Protein AF-A0A7S2QGT3-F1 (afdb_monomer)

Solvent-accessible surface area (backbone atoms only — not comparable to full-atom values): 8567 Å² total; per-residue (Å²): 137,88,83,88,85,83,89,81,87,81,85,87,83,81,92,79,80,86,83,87,83,88,82,79,86,79,81,76,80,82,73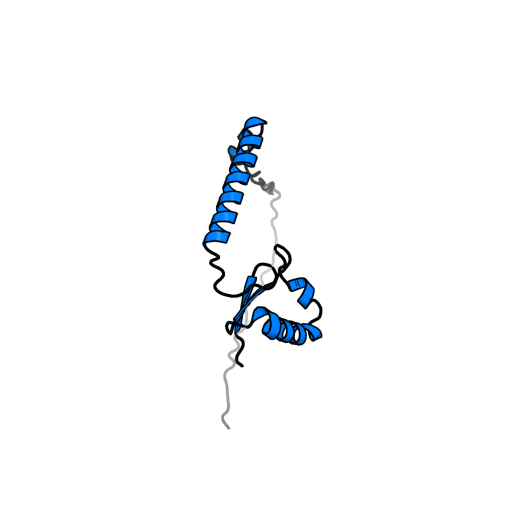,77,69,71,73,72,74,68,73,72,72,59,75,69,64,65,54,53,75,39,73,66,43,46,50,49,50,52,52,52,48,50,52,50,50,51,47,52,51,50,49,50,52,66,73,51,68,74,86,42,49,66,58,90,52,48,87,67,36,20,44,42,76,72,47,71,48,70,87,48,39,63,61,51,50,56,49,44,45,70,74,41,16,84,81,40,26,25,30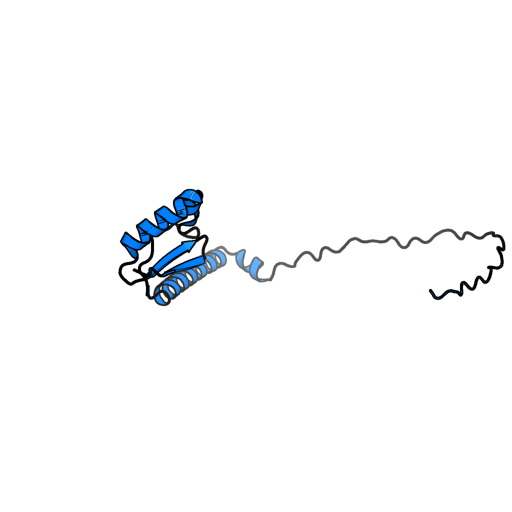,41,35,45,64,70,40,82,44,76,49,76,52,88,131

Nearest PDB structures (foldseek):
  5esm-assembly1_A  TM=5.149E-01  e=1.318E-03  Saccharomyces cerevisiae YJM789
  7rya-assembly1_A  TM=5.347E-01  e=2.077E-03  Saccharomyces cerevisiae YJM789
  5eac-assembly1_A  TM=5.155E-01  e=1.824E-03  Saccharomyces cerevisiae YJM789
  5ese-assembly1_A  TM=5.166E-01  e=3.494E-03  Saccharomyces cerevisiae YJM789
  5esi-assembly1_A  TM=5.151E-01  e=3.728E-03  Saccharomyces cerevisiae YJM789

Mean predicted aligned error: 19.35 Å

Radius of gyration: 35.83 Å; Cα contacts (8 Å, |Δi|>4): 86; chains: 1; bounding box: 53×84×62 Å

Organism: NCBI:txid1333877

Foldseek 3Di:
DDDDDDDDDDDDDDDDDDDDDDDDDDDPPPPPPPPPVVPPPPPVVVVVVDPVVVCVCVVVVVVVVVVVVVVVVVVPPVPFAEDQADPQAKCQVVCPPVVCPVVVVVVCCVVGCPVQWYWIDHNNDIDIDGHDD

pLDDT: mean 71.71, std 16.73, range [42.12, 92.38]

Structure (mmCIF, N/CA/C/O backbone):
data_AF-A0A7S2QGT3-F1
#
_entry.id   AF-A0A7S2QGT3-F1
#
loop_
_atom_site.group_PDB
_atom_site.id
_atom_site.type_symbol
_atom_site.label_atom_id
_atom_site.label_alt_id
_atom_site.label_comp_id
_atom_site.label_asym_id
_atom_site.label_entity_id
_atom_site.label_seq_id
_atom_site.pdbx_PDB_ins_code
_atom_site.Cartn_x
_atom_site.Cartn_y
_atom_site.Cartn_z
_atom_site.occupancy
_atom_site.B_iso_or_equiv
_atom_site.auth_seq_id
_atom_site.auth_comp_id
_atom_site.auth_asym_id
_atom_site.auth_atom_id
_atom_site.pdbx_PDB_model_num
ATOM 1 N N . LYS A 1 1 ? -32.150 -61.982 7.279 1.00 48.06 1 LYS A N 1
ATOM 2 C CA . LYS A 1 1 ? -32.802 -63.201 6.728 1.00 48.06 1 LYS A CA 1
ATOM 3 C C . LYS A 1 1 ? -33.161 -62.874 5.276 1.00 48.06 1 LYS A C 1
ATOM 5 O O . LYS A 1 1 ? -33.700 -61.793 5.100 1.00 48.06 1 LYS A O 1
ATOM 10 N N . ALA A 1 2 ? -32.848 -63.765 4.322 1.00 46.00 2 ALA A N 1
ATOM 11 C CA . ALA A 1 2 ? -32.786 -63.613 2.846 1.00 46.00 2 ALA A CA 1
ATOM 12 C C . ALA A 1 2 ? -31.340 -63.336 2.356 1.00 46.00 2 ALA A C 1
ATOM 14 O O . ALA A 1 2 ? -30.853 -62.236 2.568 1.00 46.00 2 ALA A O 1
ATOM 15 N N . VAL A 1 3 ? -30.487 -64.300 1.964 1.00 46.28 3 VAL A N 1
ATOM 16 C CA . VAL A 1 3 ? -30.561 -65.499 1.079 1.00 46.28 3 VAL A CA 1
ATOM 17 C C . VAL A 1 3 ? -30.417 -65.153 -0.409 1.00 46.28 3 VAL A C 1
ATOM 19 O O . VAL A 1 3 ? -31.400 -64.739 -1.008 1.00 46.28 3 VAL A O 1
ATOM 22 N N . ARG A 1 4 ? -29.216 -65.486 -0.936 1.00 47.41 4 ARG A N 1
ATOM 23 C CA . ARG A 1 4 ? -28.883 -66.005 -2.289 1.00 47.41 4 ARG A CA 1
ATOM 24 C C . ARG A 1 4 ? -29.165 -65.090 -3.481 1.00 47.41 4 ARG A C 1
ATOM 26 O O . ARG A 1 4 ? -30.034 -64.243 -3.434 1.00 47.41 4 ARG A O 1
ATOM 33 N N . ASP A 1 5 ? -28.548 -65.218 -4.642 1.00 45.41 5 ASP A N 1
ATOM 34 C CA . ASP A 1 5 ? -27.420 -65.959 -5.223 1.00 45.41 5 ASP A CA 1
ATOM 35 C C . ASP A 1 5 ? -27.349 -65.379 -6.646 1.00 45.41 5 ASP A C 1
ATOM 37 O O . ASP A 1 5 ? -28.393 -65.041 -7.207 1.00 45.41 5 ASP A O 1
ATOM 41 N N . SER A 1 6 ? -26.168 -65.317 -7.258 1.00 54.41 6 SER A N 1
ATOM 42 C CA . SER A 1 6 ? -25.947 -65.781 -8.644 1.00 54.41 6 SER A CA 1
ATOM 43 C C . SER A 1 6 ? -24.590 -65.301 -9.137 1.00 54.41 6 SER A C 1
ATOM 45 O O . SER A 1 6 ? -24.457 -64.301 -9.839 1.00 54.41 6 SER A O 1
ATOM 47 N N . ALA A 1 7 ? -23.566 -66.074 -8.786 1.00 49.66 7 ALA A N 1
ATOM 48 C CA . ALA A 1 7 ? -22.391 -66.202 -9.625 1.00 49.66 7 ALA A CA 1
ATOM 49 C C . ALA A 1 7 ? -22.786 -66.984 -10.888 1.00 49.66 7 ALA A C 1
ATOM 51 O O . ALA A 1 7 ? -23.375 -68.061 -10.788 1.00 49.66 7 ALA A O 1
ATOM 52 N N . ARG A 1 8 ? -22.433 -66.478 -12.073 1.00 55.34 8 ARG A N 1
ATOM 53 C CA . ARG A 1 8 ? -22.407 -67.287 -13.294 1.00 55.34 8 ARG A CA 1
ATOM 54 C C . ARG A 1 8 ? -21.014 -67.224 -13.901 1.00 55.34 8 ARG A C 1
ATOM 56 O O . ARG A 1 8 ? -20.628 -66.253 -14.539 1.00 55.34 8 ARG A O 1
ATOM 63 N N . VAL A 1 9 ? -20.275 -68.290 -13.628 1.00 54.75 9 VAL A N 1
ATOM 64 C CA . VAL A 1 9 ? -19.030 -68.687 -14.278 1.00 54.75 9 VAL A CA 1
ATOM 65 C C . VAL A 1 9 ? -19.363 -69.152 -15.694 1.00 54.75 9 VAL A C 1
ATOM 67 O O . VAL A 1 9 ? -20.286 -69.944 -15.888 1.00 54.75 9 VAL A O 1
ATOM 70 N N . THR A 1 10 ? -18.607 -68.708 -16.694 1.00 60.78 10 THR A N 1
ATOM 71 C CA . THR A 1 10 ? -18.483 -69.427 -17.968 1.00 60.78 10 THR A CA 1
ATOM 72 C C . THR A 1 10 ? -17.042 -69.294 -18.457 1.00 60.78 10 THR A C 1
ATOM 74 O O . THR A 1 10 ? -16.461 -68.213 -18.426 1.00 60.78 10 THR A O 1
ATOM 77 N N . ALA A 1 11 ? -16.465 -70.450 -18.772 1.00 60.78 11 ALA A N 1
ATOM 78 C CA . ALA A 1 11 ? -15.047 -70.741 -18.933 1.00 60.78 11 ALA A CA 1
ATOM 79 C C . ALA A 1 11 ? -14.425 -70.208 -20.248 1.00 60.78 11 ALA A C 1
ATOM 81 O O . ALA A 1 11 ? -15.160 -69.909 -21.190 1.00 60.78 11 ALA A O 1
ATOM 82 N N . PRO A 1 12 ? -13.080 -70.134 -20.332 1.00 65.44 12 PRO A N 1
ATOM 83 C CA . PRO A 1 12 ? -12.342 -69.723 -21.528 1.00 65.44 12 PRO A CA 1
ATOM 84 C C . PRO A 1 12 ? -12.007 -70.912 -22.451 1.00 65.44 12 PRO A C 1
ATOM 86 O O . PRO A 1 12 ? -11.867 -72.038 -21.969 1.00 65.44 12 PRO A O 1
ATOM 89 N N . PRO A 1 13 ? -11.791 -70.674 -23.756 1.00 68.12 13 PRO A N 1
ATOM 90 C CA . PRO A 1 13 ? -11.051 -71.619 -24.597 1.00 68.12 13 PRO A CA 1
ATOM 91 C C . PRO A 1 13 ? -9.908 -70.902 -25.379 1.00 68.12 13 PRO A C 1
ATOM 93 O O . PRO A 1 13 ? -9.706 -69.702 -25.198 1.00 68.12 13 PRO A O 1
ATOM 96 N N . PRO A 1 14 ? -9.071 -71.607 -26.164 1.00 55.25 14 PRO A N 1
ATOM 97 C CA . PRO A 1 14 ? -7.730 -72.006 -25.747 1.00 55.25 14 PRO A CA 1
ATOM 98 C C . PRO A 1 14 ? -6.613 -71.343 -26.573 1.00 55.25 14 PRO A C 1
ATOM 100 O O . PRO A 1 14 ? -6.833 -70.772 -27.638 1.00 55.25 14 PRO A O 1
ATOM 103 N N . HIS A 1 15 ? -5.389 -71.487 -26.062 1.00 51.16 15 HIS A N 1
ATOM 104 C CA . HIS A 1 15 ? -4.127 -71.186 -26.735 1.00 51.16 15 HIS A CA 1
ATOM 105 C C . HIS A 1 15 ? -4.006 -71.844 -28.119 1.00 51.16 15 HIS A C 1
ATOM 107 O O . HIS A 1 15 ? -4.370 -73.003 -28.314 1.00 51.16 15 HIS A O 1
ATOM 113 N N . SER A 1 16 ? -3.394 -71.124 -29.057 1.00 56.88 16 SER A N 1
ATOM 114 C CA . SER A 1 16 ? -2.695 -71.708 -30.202 1.00 56.88 16 SER A CA 1
ATOM 115 C C . SER A 1 16 ? -1.393 -70.946 -30.420 1.00 56.88 16 SER A C 1
ATOM 117 O O . SER A 1 16 ? -1.341 -69.719 -30.313 1.00 56.88 16 SER A O 1
ATOM 119 N N . ASP A 1 17 ? -0.349 -71.731 -30.630 1.00 46.62 17 ASP A N 1
ATOM 120 C CA . ASP A 1 17 ? 1.058 -71.377 -30.599 1.00 46.62 17 ASP A CA 1
ATOM 121 C C . ASP A 1 17 ? 1.542 -70.549 -31.807 1.00 46.62 17 ASP A C 1
ATOM 123 O O . ASP A 1 17 ? 1.024 -70.632 -32.918 1.00 46.62 17 ASP A O 1
ATOM 127 N N . HIS A 1 18 ? 2.590 -69.764 -31.536 1.00 44.78 18 HIS A N 1
ATOM 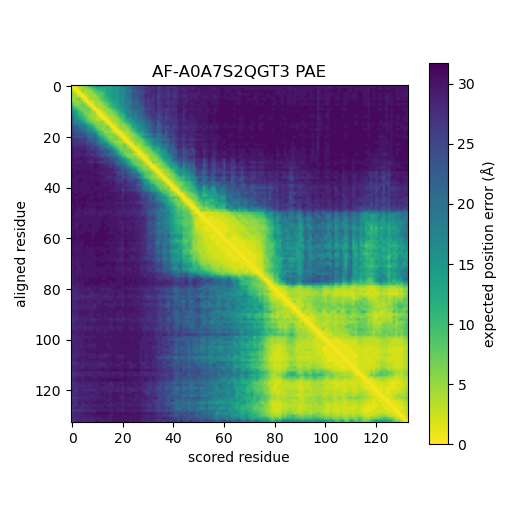128 C CA . HIS A 1 18 ? 3.571 -69.142 -32.447 1.00 44.78 18 HIS A CA 1
ATOM 129 C C . HIS A 1 18 ? 4.126 -70.115 -33.528 1.00 44.78 18 HIS A C 1
ATOM 131 O O . HIS A 1 18 ? 3.995 -71.318 -33.309 1.00 44.78 18 HIS A O 1
ATOM 137 N N . PRO A 1 19 ? 4.846 -69.691 -34.615 1.00 51.34 19 PRO A N 1
ATOM 138 C CA . PRO A 1 19 ? 5.834 -68.586 -34.667 1.00 51.34 19 PRO A CA 1
ATOM 139 C C . PRO A 1 19 ? 6.021 -67.843 -36.027 1.00 51.34 19 PRO A C 1
ATOM 141 O O . PRO A 1 19 ? 5.413 -68.185 -37.029 1.00 51.34 19 PRO A O 1
ATOM 144 N N . ALA A 1 20 ? 6.973 -66.888 -36.023 1.00 46.78 20 ALA A N 1
ATOM 145 C CA . ALA A 1 20 ? 7.707 -66.285 -37.159 1.00 46.78 20 ALA A CA 1
ATOM 146 C C . ALA A 1 20 ? 6.863 -65.455 -38.157 1.00 46.78 20 ALA A C 1
ATOM 148 O O . ALA A 1 20 ? 5.845 -65.892 -38.653 1.00 46.78 20 ALA A O 1
ATOM 149 N N . GLU A 1 21 ? 7.188 -64.201 -38.469 1.00 44.78 21 GLU A N 1
ATOM 150 C CA . GLU A 1 21 ? 8.426 -63.785 -39.125 1.00 44.78 21 GLU A CA 1
ATOM 151 C C . GLU A 1 21 ? 8.842 -62.352 -38.742 1.00 44.78 21 GLU A C 1
ATOM 153 O O . GLU A 1 21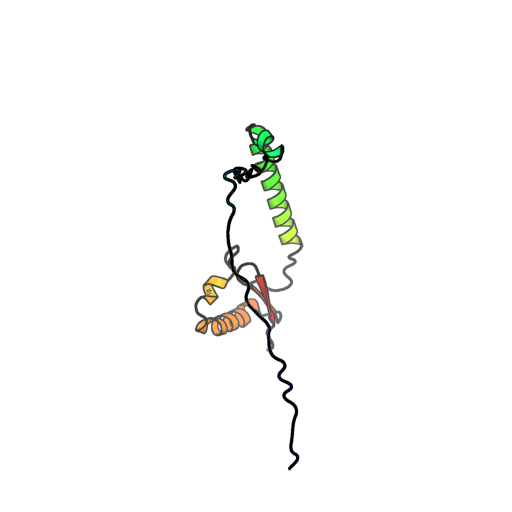 ? 8.022 -61.453 -38.556 1.00 44.78 21 GLU A O 1
ATOM 158 N N . ARG A 1 22 ? 10.159 -62.129 -38.669 1.00 47.91 22 ARG A N 1
ATOM 159 C CA . ARG A 1 22 ? 10.775 -60.798 -38.719 1.00 47.91 22 ARG A CA 1
ATOM 160 C C . ARG A 1 22 ? 10.901 -60.372 -40.184 1.00 47.91 22 ARG A C 1
ATOM 162 O O . ARG A 1 22 ? 11.569 -61.077 -40.936 1.00 47.91 22 ARG A O 1
ATOM 169 N N . PRO A 1 23 ? 10.464 -59.153 -40.526 1.00 49.25 23 PRO A N 1
ATOM 170 C CA . PRO A 1 23 ? 11.214 -58.332 -41.466 1.00 49.25 23 PRO A CA 1
ATOM 171 C C . PRO A 1 23 ? 11.788 -57.110 -40.754 1.00 49.25 23 PRO A C 1
ATOM 173 O O . PRO A 1 23 ? 11.111 -56.197 -40.287 1.00 49.25 23 PRO A O 1
ATOM 176 N N . THR A 1 24 ? 13.104 -57.162 -40.673 1.00 54.28 24 THR A N 1
ATOM 177 C CA . THR A 1 24 ? 14.076 -56.089 -40.561 1.00 54.28 24 THR A CA 1
ATOM 178 C C . THR A 1 24 ? 13.604 -54.737 -41.117 1.00 54.28 24 THR A C 1
ATOM 180 O O . THR A 1 24 ? 13.147 -54.632 -42.248 1.00 54.28 24 THR A O 1
ATOM 183 N N . ALA A 1 25 ? 13.888 -53.694 -40.334 1.00 50.56 25 ALA A N 1
ATOM 184 C CA . ALA A 1 25 ? 14.156 -52.325 -40.771 1.00 50.56 25 ALA A CA 1
ATOM 185 C C . ALA A 1 25 ? 13.033 -51.541 -41.473 1.00 50.56 25 ALA A C 1
ATOM 187 O O . ALA A 1 25 ? 12.875 -51.564 -42.687 1.00 50.56 25 ALA A O 1
ATOM 188 N N . ARG A 1 26 ? 12.453 -50.608 -40.713 1.00 44.78 26 ARG A N 1
ATOM 189 C CA . ARG A 1 26 ? 12.608 -49.166 -40.975 1.00 44.78 26 ARG A CA 1
ATOM 190 C C . ARG A 1 26 ? 12.109 -48.405 -39.753 1.00 44.78 26 ARG A C 1
ATOM 192 O O . ARG A 1 26 ? 10.920 -48.174 -39.591 1.00 44.78 26 ARG A O 1
ATOM 199 N N . ARG A 1 27 ? 13.036 -48.016 -38.874 1.00 42.12 27 ARG A N 1
ATOM 200 C CA . ARG A 1 27 ? 12.801 -46.890 -37.966 1.00 42.12 27 ARG A CA 1
ATOM 201 C C . ARG A 1 27 ? 12.718 -45.641 -38.852 1.00 42.12 27 ARG A C 1
ATOM 203 O O . ARG A 1 27 ? 13.753 -45.286 -39.418 1.00 42.12 27 ARG A O 1
ATOM 210 N N . PRO A 1 28 ? 11.573 -44.952 -39.002 1.00 50.41 28 PRO A N 1
ATOM 211 C CA . PRO A 1 28 ? 11.654 -43.539 -39.318 1.00 50.41 28 PRO A CA 1
ATOM 212 C C . PRO A 1 28 ? 12.367 -42.907 -38.125 1.00 50.41 28 PRO A C 1
ATOM 214 O O . PRO A 1 28 ? 11.948 -43.066 -36.978 1.00 50.41 28 PRO A O 1
ATOM 217 N N . ALA A 1 29 ? 13.512 -42.281 -38.379 1.00 47.38 29 ALA A N 1
ATOM 218 C CA . ALA A 1 29 ? 14.168 -41.461 -37.384 1.00 47.38 29 ALA A CA 1
ATOM 219 C C . ALA A 1 29 ? 13.125 -40.464 -36.861 1.00 47.38 29 ALA A C 1
ATOM 221 O O . ALA A 1 29 ? 12.697 -39.572 -37.594 1.00 47.38 29 ALA A O 1
ATOM 222 N N . MET A 1 30 ? 12.689 -40.635 -35.608 1.00 44.38 30 MET A N 1
ATOM 223 C CA . MET A 1 30 ? 12.049 -39.571 -34.849 1.00 44.38 30 MET A CA 1
ATOM 224 C C . MET A 1 30 ? 13.103 -38.480 -34.692 1.00 44.38 30 MET A C 1
ATOM 226 O O . MET A 1 30 ? 13.824 -38.405 -33.704 1.00 44.38 30 MET A O 1
ATOM 230 N N . SER A 1 31 ? 13.206 -37.635 -35.714 1.00 51.28 31 SER A N 1
ATOM 231 C CA . SER A 1 31 ? 13.755 -36.298 -35.600 1.00 51.28 31 SER A CA 1
ATOM 232 C C . SER A 1 31 ? 12.729 -35.473 -34.831 1.00 51.28 31 SER A C 1
ATOM 234 O O . SER A 1 31 ? 12.072 -34.584 -35.361 1.00 51.28 31 SER A O 1
ATOM 236 N N . SER A 1 32 ? 12.585 -35.777 -33.542 1.00 52.56 32 SER A N 1
ATOM 237 C CA . SER A 1 32 ? 12.044 -34.858 -32.551 1.00 52.56 32 SER A CA 1
ATOM 238 C C . SER A 1 32 ? 13.126 -33.835 -32.206 1.00 52.56 32 SER A C 1
ATOM 24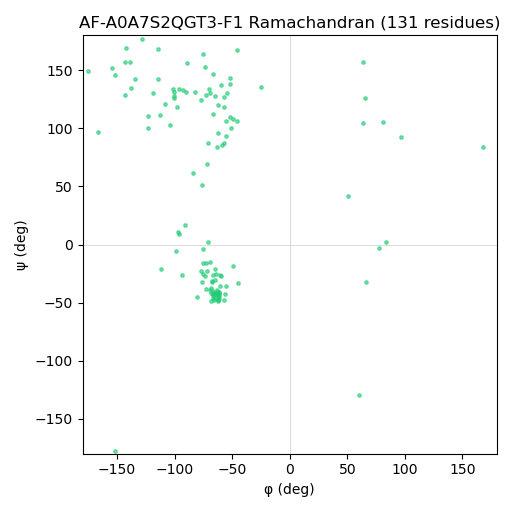0 O O . SER A 1 32 ? 13.436 -33.592 -31.042 1.00 52.56 32 SER A O 1
ATOM 242 N N . ARG A 1 33 ? 13.714 -33.200 -33.228 1.00 49.69 33 ARG A N 1
ATOM 243 C CA . ARG A 1 33 ? 14.137 -31.817 -33.066 1.00 49.69 33 ARG A CA 1
ATOM 244 C C . ARG A 1 33 ? 12.840 -31.044 -33.026 1.00 49.69 33 ARG A C 1
ATOM 246 O O . ARG A 1 33 ? 12.328 -30.613 -34.055 1.00 49.69 33 ARG A O 1
ATOM 253 N N . GLY A 1 34 ? 12.293 -30.931 -31.816 1.00 48.91 34 GLY A N 1
ATOM 254 C CA . GLY A 1 34 ? 11.428 -29.821 -31.494 1.00 48.91 34 GLY A CA 1
ATOM 255 C C . GLY A 1 34 ? 12.136 -28.592 -32.033 1.00 48.91 34 GLY A C 1
ATOM 256 O O . GLY A 1 34 ? 13.175 -28.186 -31.512 1.00 48.91 34 GLY A O 1
ATOM 257 N N . GLN A 1 35 ? 11.615 -28.059 -33.137 1.00 48.31 35 GLN A N 1
ATOM 258 C CA . GLN A 1 35 ? 11.749 -26.650 -33.400 1.00 48.31 35 GLN A CA 1
ATOM 259 C C . GLN A 1 35 ? 11.173 -26.001 -32.150 1.00 48.31 35 GLN A C 1
ATOM 261 O O . GLN A 1 35 ? 9.963 -25.824 -32.016 1.00 48.31 35 GLN A O 1
ATOM 266 N N . LEU A 1 36 ? 12.054 -25.705 -31.195 1.00 47.31 36 LEU A N 1
ATOM 267 C CA . LEU A 1 36 ? 11.881 -24.554 -30.347 1.00 47.31 36 LEU A CA 1
ATOM 268 C C . LEU A 1 36 ? 11.646 -23.446 -31.352 1.00 47.31 36 LEU A C 1
ATOM 270 O O . LEU A 1 36 ? 12.562 -23.036 -32.064 1.00 47.31 36 LEU A O 1
ATOM 274 N N . LYS A 1 37 ? 10.366 -23.113 -31.512 1.00 49.72 37 LYS A N 1
ATOM 275 C CA . LYS A 1 37 ? 9.874 -21.971 -32.250 1.00 49.72 37 LYS A CA 1
ATOM 276 C C . LYS A 1 37 ? 10.535 -20.809 -31.532 1.00 49.72 37 LYS A C 1
ATOM 278 O O . LYS A 1 37 ? 10.019 -20.342 -30.521 1.00 49.72 37 LYS A O 1
ATOM 283 N N . LEU A 1 38 ? 11.764 -20.508 -31.949 1.00 51.75 38 LEU A N 1
ATOM 284 C CA . LEU A 1 38 ? 12.600 -19.458 -31.413 1.00 51.75 38 LEU A CA 1
ATOM 285 C C . LEU A 1 38 ? 11.712 -18.244 -31.555 1.00 51.75 38 LEU A C 1
ATOM 287 O O . LEU A 1 38 ? 11.376 -17.882 -32.684 1.00 51.75 38 LEU A O 1
ATOM 291 N N . TRP A 1 39 ? 11.180 -17.772 -30.427 1.00 54.69 39 TRP A N 1
ATOM 292 C CA . TRP A 1 39 ? 10.239 -16.670 -30.405 1.00 54.69 39 TRP A CA 1
ATOM 293 C C . TRP A 1 39 ? 10.862 -15.578 -31.249 1.00 54.69 39 TRP A C 1
ATOM 295 O O . TRP A 1 39 ? 11.899 -15.027 -30.881 1.00 54.69 39 TRP A O 1
ATOM 305 N N . SER A 1 40 ? 10.294 -15.354 -32.436 1.00 60.28 40 SER A N 1
ATOM 306 C CA . SER A 1 40 ? 10.714 -14.248 -33.267 1.00 60.28 40 SER A CA 1
ATOM 307 C C . SER A 1 40 ? 10.513 -13.027 -32.384 1.00 60.28 40 SER A C 1
ATOM 309 O O . SER A 1 40 ? 9.388 -12.830 -31.907 1.00 60.28 40 SER A O 1
ATOM 311 N N . PRO A 1 41 ? 11.578 -12.274 -32.063 1.00 54.59 41 PRO A N 1
ATOM 312 C CA . PRO A 1 41 ? 11.408 -11.080 -31.268 1.00 54.59 41 PRO A CA 1
ATOM 313 C C . PRO A 1 41 ? 10.356 -10.230 -31.990 1.00 54.59 41 PRO A C 1
ATOM 315 O O . PRO A 1 41 ? 10.452 -10.086 -33.215 1.00 54.59 41 PRO A O 1
ATOM 318 N N . PRO A 1 42 ? 9.317 -9.726 -31.298 1.00 63.47 42 PRO A N 1
ATOM 319 C CA . PRO A 1 42 ? 8.384 -8.814 -31.940 1.00 63.47 42 PRO A CA 1
ATOM 320 C C . PRO A 1 42 ? 9.215 -7.700 -32.578 1.00 63.47 42 PRO A C 1
ATOM 322 O O . PRO A 1 42 ? 10.182 -7.240 -31.968 1.00 63.47 42 PRO A O 1
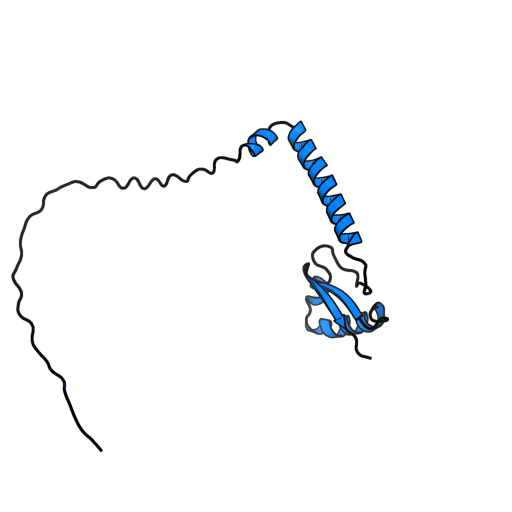ATOM 325 N N . ALA A 1 43 ? 8.872 -7.288 -33.801 1.00 58.84 43 ALA A N 1
ATOM 326 C CA . ALA A 1 43 ? 9.638 -6.323 -34.598 1.00 58.84 43 ALA A CA 1
ATOM 327 C C . ALA A 1 43 ? 10.028 -5.033 -33.831 1.00 58.84 43 ALA A C 1
ATOM 329 O O . ALA A 1 43 ? 10.978 -4.350 -34.200 1.00 58.84 43 ALA A O 1
ATOM 330 N N . GLY A 1 44 ? 9.358 -4.734 -32.710 1.00 55.50 44 GLY A N 1
ATOM 331 C CA . GLY A 1 44 ? 9.716 -3.667 -31.774 1.00 55.50 44 GLY A CA 1
ATOM 332 C C . GLY A 1 44 ? 11.054 -3.827 -31.033 1.00 55.50 44 GLY A C 1
ATOM 333 O O . GLY A 1 44 ? 11.608 -2.821 -30.603 1.00 55.50 44 GLY A O 1
ATOM 334 N N . LEU A 1 45 ? 11.630 -5.029 -30.910 1.00 53.59 45 LEU A N 1
ATOM 335 C CA . LEU A 1 45 ? 12.954 -5.195 -30.284 1.00 53.59 45 LEU A CA 1
ATOM 336 C C . LEU A 1 45 ? 14.101 -4.744 -31.199 1.00 53.59 45 LEU A C 1
ATOM 338 O O . LEU A 1 45 ? 15.134 -4.312 -30.696 1.00 53.59 45 LEU A O 1
ATOM 342 N N . GLN A 1 46 ? 13.916 -4.761 -32.524 1.00 55.00 46 GLN A N 1
ATOM 343 C CA . GLN A 1 46 ? 14.898 -4.173 -33.443 1.00 55.00 46 GLN A CA 1
ATOM 344 C C . GLN A 1 46 ? 14.869 -2.639 -33.422 1.00 55.00 46 GLN A C 1
ATOM 346 O O . GLN A 1 46 ? 15.898 -2.006 -33.638 1.00 55.00 46 GLN A O 1
ATOM 351 N N . ALA A 1 47 ? 13.726 -2.030 -33.087 1.00 53.97 47 ALA A N 1
ATOM 352 C CA . ALA A 1 47 ? 13.614 -0.577 -32.955 1.00 53.97 47 ALA A CA 1
ATOM 353 C C . ALA A 1 47 ? 14.442 -0.022 -31.778 1.00 53.97 47 ALA A C 1
ATOM 355 O O . ALA A 1 47 ? 14.905 1.115 -31.837 1.00 53.97 47 ALA A O 1
ATOM 356 N N . LEU A 1 48 ? 14.702 -0.839 -30.749 1.00 54.00 48 LEU A N 1
ATOM 357 C CA . LEU A 1 48 ? 15.546 -0.502 -29.593 1.00 54.00 48 LEU A CA 1
ATOM 358 C C . LEU A 1 48 ? 17.056 -0.520 -29.893 1.00 54.00 48 LEU A C 1
ATOM 360 O O . LEU A 1 48 ? 17.845 -0.154 -29.027 1.00 54.00 48 LEU A O 1
ATOM 364 N N . ALA A 1 49 ? 17.473 -0.897 -31.108 1.00 63.06 49 ALA A N 1
ATOM 365 C CA . ALA A 1 49 ? 18.878 -0.843 -31.520 1.00 63.06 49 ALA A CA 1
ATOM 366 C C . ALA A 1 49 ? 19.402 0.597 -31.679 1.00 63.06 49 ALA A C 1
ATOM 368 O O . ALA A 1 49 ? 20.612 0.810 -31.738 1.00 63.06 49 ALA A O 1
ATOM 369 N N . SER A 1 50 ? 18.506 1.591 -31.739 1.00 71.31 50 SER A N 1
ATOM 370 C CA . SER A 1 50 ? 18.885 3.002 -31.791 1.00 71.31 50 SER A CA 1
ATOM 371 C C . SER A 1 50 ? 18.848 3.639 -30.392 1.00 71.31 50 SER A C 1
ATOM 373 O O . SER A 1 50 ? 17.855 3.491 -29.671 1.00 71.31 50 SER A O 1
ATOM 375 N N . PRO A 1 51 ? 19.878 4.411 -29.992 1.00 75.00 51 PRO A N 1
ATOM 376 C CA . PRO A 1 51 ? 19.886 5.104 -28.700 1.00 75.00 51 PRO A CA 1
ATOM 377 C C . PRO A 1 51 ? 18.706 6.080 -28.558 1.00 75.00 51 PRO A C 1
ATOM 379 O O . PRO A 1 51 ? 18.209 6.303 -27.457 1.00 75.00 51 PRO A O 1
ATOM 382 N N . GLN A 1 52 ? 18.196 6.603 -29.675 1.00 77.69 52 GLN A N 1
ATOM 383 C CA . GLN A 1 52 ? 17.026 7.480 -29.707 1.00 77.69 52 GLN A CA 1
ATOM 384 C C . GLN A 1 52 ? 15.732 6.759 -29.300 1.00 77.69 52 GLN A C 1
ATOM 386 O O . GLN A 1 52 ? 14.935 7.322 -28.551 1.00 77.69 52 GLN A O 1
ATOM 391 N N . ALA A 1 53 ? 15.536 5.506 -29.721 1.00 78.00 53 ALA A N 1
ATOM 392 C CA . ALA A 1 53 ? 14.370 4.723 -29.318 1.00 78.00 53 ALA A CA 1
ATOM 393 C C . ALA A 1 53 ? 14.403 4.363 -27.829 1.00 78.00 53 ALA A C 1
ATOM 395 O O . ALA A 1 53 ? 13.369 4.412 -27.165 1.00 78.00 53 ALA A O 1
ATOM 396 N N . VAL A 1 54 ? 15.584 4.065 -27.277 1.00 80.00 54 VAL A N 1
ATOM 397 C CA . VAL A 1 54 ? 15.740 3.812 -25.836 1.00 80.00 54 VAL A CA 1
ATOM 398 C C . VAL A 1 54 ? 15.366 5.057 -25.033 1.00 80.00 54 VAL A C 1
ATOM 400 O O . VAL A 1 54 ? 14.561 4.970 -24.108 1.00 80.00 54 VAL A O 1
ATOM 403 N N . VAL A 1 55 ? 15.882 6.229 -25.418 1.00 83.38 55 VAL A N 1
ATOM 404 C CA . VAL A 1 55 ? 15.544 7.497 -24.755 1.00 83.38 55 VAL A CA 1
ATOM 405 C C . VAL A 1 55 ? 14.049 7.798 -24.871 1.00 83.38 55 VAL A C 1
ATOM 407 O O . VAL A 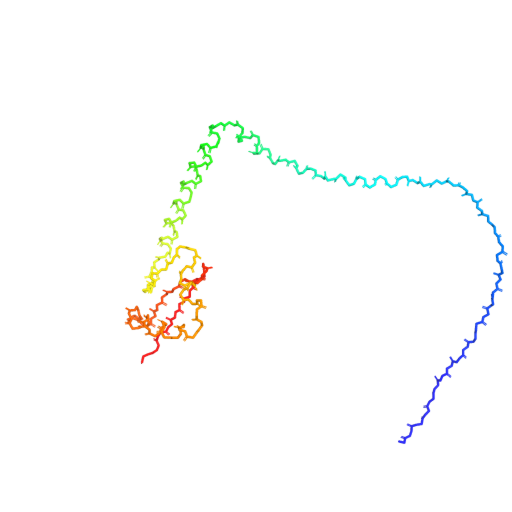1 55 ? 13.439 8.180 -23.877 1.00 83.38 55 VAL A O 1
ATOM 410 N N . ALA A 1 56 ? 13.432 7.569 -26.033 1.00 84.88 56 ALA A N 1
ATOM 411 C CA . ALA A 1 56 ? 11.997 7.772 -26.222 1.00 84.88 56 ALA A CA 1
ATOM 412 C C . ALA A 1 56 ? 11.146 6.837 -25.345 1.00 84.88 56 ALA A C 1
ATOM 414 O O . ALA A 1 56 ? 10.164 7.282 -24.755 1.00 84.88 56 ALA A O 1
ATOM 415 N N . VAL A 1 57 ? 11.534 5.565 -25.201 1.00 86.31 57 VAL A N 1
ATOM 416 C CA . VAL A 1 57 ? 10.840 4.605 -24.325 1.00 86.31 57 VAL A CA 1
ATOM 417 C C . VAL A 1 57 ? 11.018 4.971 -22.856 1.00 86.31 57 VAL A C 1
ATOM 419 O O . VAL A 1 57 ? 10.052 4.919 -22.099 1.00 86.31 57 VAL A O 1
ATOM 422 N N . VAL A 1 58 ? 12.217 5.381 -22.439 1.00 88.25 58 VAL A N 1
ATOM 423 C CA . VAL A 1 58 ? 12.468 5.806 -21.055 1.00 88.25 58 VAL A CA 1
ATOM 424 C C . VAL A 1 58 ? 11.717 7.099 -20.741 1.00 88.25 58 VAL A C 1
ATOM 426 O O . VAL A 1 58 ? 11.045 7.172 -19.716 1.00 88.25 58 VAL A O 1
ATOM 429 N N . ALA A 1 59 ? 11.770 8.097 -21.623 1.00 88.12 59 ALA A N 1
ATOM 430 C CA . ALA A 1 59 ? 11.069 9.365 -21.446 1.00 88.12 59 ALA A CA 1
ATOM 431 C C . ALA A 1 59 ? 9.547 9.172 -21.476 1.00 88.12 59 ALA A C 1
ATOM 433 O O . ALA A 1 59 ? 8.849 9.619 -20.567 1.00 88.12 59 ALA A O 1
ATOM 434 N N . GLY A 1 60 ? 9.029 8.441 -22.466 1.00 89.62 60 GLY A N 1
ATOM 435 C CA . GLY A 1 60 ? 7.610 8.102 -22.563 1.00 89.62 60 GLY A CA 1
ATOM 436 C C . GLY A 1 60 ? 7.137 7.270 -21.371 1.00 89.62 60 GLY A C 1
ATOM 437 O O . GLY A 1 60 ? 6.098 7.563 -20.784 1.00 89.62 60 GLY A O 1
ATOM 438 N N . GLY A 1 61 ? 7.942 6.296 -20.946 1.00 90.56 61 GLY A N 1
ATOM 439 C CA . GLY A 1 61 ? 7.704 5.491 -19.753 1.00 90.56 61 GLY A CA 1
ATOM 440 C C . GLY A 1 61 ? 7.678 6.332 -18.480 1.00 90.56 61 GLY A C 1
ATOM 441 O O . GLY A 1 61 ? 6.767 6.174 -17.675 1.00 90.56 61 GLY A O 1
ATOM 442 N N . ALA A 1 62 ? 8.614 7.268 -18.310 1.00 89.75 62 ALA A N 1
ATOM 443 C CA . ALA A 1 62 ? 8.675 8.161 -17.155 1.00 89.75 62 ALA A CA 1
ATOM 444 C C . ALA A 1 62 ? 7.484 9.128 -17.101 1.00 89.75 62 ALA A C 1
ATOM 446 O O . ALA A 1 62 ? 6.907 9.329 -16.029 1.00 89.75 62 ALA A O 1
ATOM 447 N N . VAL A 1 63 ? 7.078 9.691 -18.244 1.00 92.38 63 VAL A N 1
ATOM 448 C CA . VAL A 1 63 ? 5.890 10.551 -18.346 1.00 92.38 63 VAL A CA 1
ATOM 449 C C . VAL A 1 63 ? 4.629 9.752 -18.034 1.00 92.38 63 VAL A C 1
ATOM 451 O O . VAL A 1 63 ? 3.822 10.190 -17.214 1.00 92.38 63 VAL A O 1
ATOM 454 N N . LEU A 1 64 ? 4.484 8.554 -18.606 1.00 90.69 64 LEU A N 1
ATOM 455 C CA . LEU A 1 64 ? 3.345 7.679 -18.345 1.00 90.69 64 LEU A CA 1
ATOM 456 C C . LEU A 1 64 ? 3.288 7.253 -16.873 1.00 90.69 64 LEU A C 1
ATOM 458 O O . LEU A 1 64 ? 2.230 7.337 -16.257 1.00 90.69 64 LEU A O 1
ATOM 462 N N . LEU A 1 65 ? 4.414 6.860 -16.272 1.00 88.31 65 LEU A N 1
ATOM 463 C CA . LEU A 1 65 ? 4.478 6.524 -14.847 1.00 88.31 65 LEU A CA 1
ATOM 464 C C . LEU A 1 65 ? 4.128 7.721 -13.968 1.00 88.31 65 LEU A C 1
ATOM 466 O O . LEU A 1 65 ? 3.415 7.563 -12.981 1.00 88.31 65 LEU A O 1
ATOM 470 N N . SER A 1 66 ? 4.618 8.911 -14.310 1.00 87.12 66 SER A N 1
ATOM 471 C CA . SER A 1 66 ? 4.321 10.139 -13.568 1.00 87.12 66 SER A CA 1
ATOM 472 C C . SER A 1 66 ? 2.842 10.496 -13.667 1.00 87.12 66 SER A C 1
ATOM 474 O O . SER A 1 66 ? 2.218 10.815 -12.656 1.00 87.12 66 SER A O 1
ATOM 476 N N . TYR A 1 67 ? 2.258 10.363 -14.858 1.00 88.75 67 TYR A N 1
ATOM 477 C CA . TYR A 1 67 ? 0.831 10.550 -15.084 1.00 88.75 67 TYR A CA 1
ATOM 478 C C . TYR A 1 67 ? 0.007 9.533 -14.297 1.00 88.75 67 TYR A C 1
ATOM 480 O O . TYR A 1 67 ? -0.880 9.933 -13.556 1.00 88.75 67 TYR A O 1
ATOM 488 N N . LEU A 1 68 ? 0.346 8.243 -14.352 1.00 84.75 68 LEU A N 1
ATOM 489 C CA . LEU A 1 68 ? -0.332 7.196 -13.586 1.00 84.75 68 LEU A CA 1
ATOM 490 C C . LEU A 1 68 ? -0.185 7.392 -12.075 1.00 84.75 68 LEU A C 1
ATOM 492 O O . LEU A 1 68 ? -1.149 7.184 -11.346 1.00 84.75 68 LEU A O 1
ATOM 496 N N . ARG A 1 69 ? 0.981 7.828 -11.583 1.00 82.38 69 ARG A N 1
ATOM 497 C CA . ARG A 1 69 ? 1.175 8.184 -10.168 1.00 82.38 69 ARG A CA 1
ATOM 498 C C . ARG A 1 69 ? 0.286 9.351 -9.765 1.00 82.38 69 ARG A C 1
ATOM 500 O O . ARG A 1 69 ? -0.335 9.289 -8.711 1.00 82.38 69 ARG A O 1
ATOM 507 N N . ARG A 1 70 ? 0.192 10.380 -10.608 1.00 80.62 70 ARG A N 1
ATOM 508 C CA . ARG A 1 70 ? -0.655 11.550 -10.361 1.00 80.62 70 ARG A CA 1
ATOM 509 C C . ARG A 1 70 ? -2.139 11.210 -10.445 1.00 80.62 70 ARG A C 1
ATOM 511 O O . ARG A 1 70 ? -2.908 11.674 -9.615 1.00 80.62 70 ARG A O 1
ATOM 518 N N . LEU A 1 71 ? -2.534 10.364 -11.393 1.00 78.88 71 LEU A N 1
ATOM 519 C CA . LEU A 1 71 ? -3.903 9.880 -11.533 1.00 78.88 71 LEU A CA 1
ATOM 520 C C . LEU A 1 71 ? -4.289 9.008 -10.342 1.00 78.88 71 LEU A C 1
ATOM 522 O O . LEU A 1 71 ? -5.366 9.166 -9.787 1.00 78.88 71 LEU A O 1
ATOM 526 N N . ARG A 1 72 ? -3.380 8.131 -9.906 1.00 74.44 72 ARG A N 1
ATOM 527 C CA . ARG A 1 72 ? -3.557 7.328 -8.699 1.00 74.44 72 ARG A CA 1
ATOM 528 C C . ARG A 1 72 ? -3.689 8.231 -7.479 1.00 74.44 72 ARG A C 1
ATOM 530 O O . ARG A 1 72 ? -4.644 8.057 -6.747 1.00 74.44 72 ARG A O 1
ATOM 537 N N . ALA A 1 73 ? -2.831 9.237 -7.321 1.00 68.94 73 ALA A N 1
ATOM 538 C CA . ALA A 1 73 ? -2.959 10.230 -6.253 1.00 68.94 73 ALA A CA 1
ATOM 539 C C . ALA A 1 73 ? -4.280 11.021 -6.326 1.00 68.94 73 ALA A C 1
ATOM 541 O O . ALA A 1 73 ? -4.869 11.314 -5.300 1.00 68.94 73 ALA A O 1
ATOM 542 N N . SER A 1 74 ? -4.780 11.327 -7.527 1.00 65.12 74 SER A N 1
ATOM 543 C CA . SER A 1 74 ? -6.046 12.050 -7.710 1.00 65.12 74 SER A CA 1
ATOM 544 C C . SER A 1 74 ? -7.286 11.181 -7.479 1.00 65.12 74 SER A C 1
ATOM 546 O O . SER A 1 74 ? -8.315 11.694 -7.053 1.00 65.12 74 SER A O 1
ATOM 548 N N . LEU A 1 75 ? -7.213 9.885 -7.788 1.00 64.38 75 LEU A N 1
ATOM 549 C CA . LEU A 1 75 ? -8.258 8.903 -7.478 1.00 64.38 75 LEU A CA 1
ATOM 550 C C . LEU A 1 75 ? -8.227 8.500 -5.999 1.00 64.38 75 LEU A C 1
ATOM 552 O O . LEU A 1 75 ? -9.231 8.051 -5.453 1.00 64.38 75 LEU A O 1
ATOM 556 N N . TRP A 1 76 ? -7.079 8.679 -5.352 1.00 59.31 76 TRP A N 1
ATOM 557 C CA . TRP A 1 76 ? -6.883 8.585 -3.914 1.00 59.31 76 TRP A CA 1
ATOM 558 C C . TRP A 1 76 ? -7.259 9.916 -3.258 1.00 59.31 76 TRP A C 1
ATOM 560 O O . TRP A 1 76 ? -6.444 10.582 -2.630 1.00 59.31 76 TRP A O 1
ATOM 570 N N . LEU A 1 77 ? -8.522 10.317 -3.401 1.00 53.03 77 LEU A N 1
ATOM 571 C CA . LEU A 1 77 ? -9.127 11.190 -2.402 1.00 53.03 77 LEU A CA 1
ATOM 572 C C . LEU A 1 77 ? -9.127 10.384 -1.101 1.00 53.03 77 LEU A C 1
ATOM 574 O O . LEU A 1 77 ? -9.974 9.505 -0.927 1.00 53.03 77 LEU A O 1
ATOM 578 N N . ASP A 1 78 ? -8.106 10.610 -0.270 1.00 58.03 78 ASP A N 1
ATOM 579 C CA . ASP A 1 78 ? -7.905 9.992 1.041 1.00 58.03 78 ASP A CA 1
ATOM 580 C C . ASP A 1 78 ? -9.134 10.281 1.905 1.00 58.03 78 ASP A C 1
ATOM 582 O O . ASP A 1 78 ? -9.239 11.283 2.606 1.00 58.03 78 ASP A O 1
ATOM 586 N N . ARG A 1 79 ? -10.126 9.400 1.781 1.00 68.44 79 ARG A N 1
ATOM 587 C CA . ARG A 1 79 ? -11.380 9.466 2.529 1.00 68.44 79 ARG A CA 1
ATOM 588 C C . ARG A 1 79 ? -11.171 9.079 3.990 1.00 68.44 79 ARG A C 1
ATOM 590 O O . ARG A 1 79 ? -12.047 9.335 4.804 1.00 68.44 79 ARG A O 1
ATOM 597 N N . PHE A 1 80 ? -10.037 8.443 4.280 1.00 78.25 80 PHE A N 1
ATOM 598 C CA . PHE A 1 80 ? -9.660 7.969 5.596 1.00 78.25 80 PHE A CA 1
ATOM 599 C C . PHE A 1 80 ? -8.202 8.337 5.883 1.00 78.25 80 PHE A C 1
ATOM 601 O O . PHE A 1 80 ? -7.365 8.262 4.978 1.00 78.25 80 PHE A O 1
ATOM 608 N N . PRO A 1 81 ? -7.879 8.702 7.129 1.00 83.19 81 PRO A N 1
ATOM 609 C CA . PRO A 1 81 ? -6.506 8.906 7.566 1.00 83.19 81 PRO A CA 1
ATOM 610 C C . PRO A 1 81 ? -5.667 7.642 7.335 1.00 83.19 81 PRO A C 1
ATOM 612 O O . PRO A 1 81 ? -6.034 6.534 7.740 1.00 83.19 81 PRO A O 1
ATOM 615 N N . ARG A 1 82 ? -4.533 7.816 6.649 1.00 84.94 82 ARG A N 1
ATOM 616 C CA . ARG A 1 82 ? -3.657 6.723 6.224 1.00 84.94 82 ARG A CA 1
ATOM 617 C C . ARG A 1 82 ? -2.448 6.583 7.142 1.00 84.94 82 ARG A C 1
ATOM 619 O O . ARG A 1 82 ? -1.729 7.550 7.391 1.00 84.94 82 ARG A O 1
ATOM 626 N N . VAL A 1 83 ? -2.178 5.356 7.575 1.00 87.94 83 VAL A N 1
ATOM 627 C CA . VAL A 1 83 ? -0.984 5.013 8.351 1.00 87.94 83 VAL A CA 1
ATOM 628 C C . VAL A 1 83 ? 0.249 5.046 7.434 1.00 87.94 83 VAL A C 1
ATOM 630 O O . VAL A 1 83 ? 0.240 4.407 6.372 1.00 87.94 83 VAL A O 1
ATOM 633 N N . PRO A 1 84 ? 1.325 5.765 7.806 1.00 83.44 84 PRO A N 1
ATOM 634 C CA . PRO A 1 84 ? 2.544 5.824 7.007 1.00 83.44 84 PRO A CA 1
ATOM 635 C C . PRO A 1 84 ? 3.226 4.447 6.941 1.00 83.44 84 PRO A C 1
ATOM 637 O O . PRO A 1 84 ? 3.505 3.819 7.961 1.00 83.44 84 PRO A O 1
ATOM 640 N N . GLY A 1 85 ? 3.519 3.983 5.724 1.00 84.75 85 GLY A N 1
ATOM 641 C CA . GLY A 1 85 ? 4.147 2.687 5.457 1.00 84.75 85 GLY A CA 1
ATOM 642 C C . GLY A 1 85 ? 5.142 2.747 4.297 1.00 84.75 85 GLY A C 1
ATOM 643 O O . GLY A 1 85 ? 5.208 3.731 3.560 1.00 84.75 85 GLY A O 1
ATOM 644 N N . LEU A 1 86 ? 5.928 1.683 4.131 1.00 82.06 86 LEU A N 1
ATOM 645 C CA . LEU A 1 86 ? 6.908 1.582 3.052 1.00 82.06 86 LEU A CA 1
ATOM 646 C C . LEU A 1 86 ? 6.216 1.497 1.682 1.00 82.06 86 LEU A C 1
ATOM 648 O O . LEU A 1 86 ? 5.160 0.874 1.556 1.00 82.06 86 LEU A O 1
ATOM 652 N N . PRO A 1 87 ? 6.813 2.050 0.616 1.00 73.56 87 PRO A N 1
ATOM 653 C CA . PRO A 1 87 ? 6.300 1.843 -0.733 1.00 73.56 87 PRO A CA 1
ATOM 654 C C . PRO A 1 87 ? 6.301 0.342 -1.082 1.00 73.56 87 PRO A C 1
ATOM 656 O O . PRO A 1 87 ? 7.262 -0.361 -0.780 1.00 73.56 87 PRO A O 1
ATOM 659 N N . MET A 1 88 ? 5.221 -0.147 -1.709 1.00 73.69 88 MET A N 1
ATOM 660 C CA . MET A 1 88 ? 4.950 -1.561 -2.071 1.00 73.69 88 MET A CA 1
ATOM 661 C C . MET A 1 88 ? 4.740 -2.552 -0.913 1.00 73.69 88 MET A C 1
ATOM 663 O O . MET A 1 88 ? 3.966 -3.491 -1.064 1.00 73.69 88 MET A O 1
ATOM 667 N N . LEU A 1 89 ? 5.397 -2.367 0.229 1.00 80.81 89 LEU A N 1
ATOM 668 C CA . LEU A 1 89 ? 5.262 -3.252 1.396 1.00 80.81 89 LEU A CA 1
ATOM 669 C C . LEU A 1 89 ? 4.205 -2.763 2.393 1.00 80.81 89 LEU A C 1
ATOM 671 O O . LEU A 1 89 ? 3.641 -3.562 3.142 1.00 80.81 89 LEU A O 1
ATOM 675 N N . GLY A 1 90 ? 3.945 -1.459 2.412 1.00 84.44 90 GLY A N 1
ATOM 676 C CA . GLY A 1 90 ? 3.081 -0.817 3.386 1.00 84.44 90 GLY A CA 1
ATOM 677 C C . GLY A 1 90 ? 3.600 -1.019 4.810 1.00 84.44 90 GLY A C 1
ATOM 678 O O . GLY A 1 90 ? 4.778 -0.789 5.093 1.00 84.44 90 GLY A O 1
ATOM 679 N N . VAL A 1 91 ? 2.726 -1.469 5.705 1.00 87.00 91 VAL A N 1
ATOM 680 C CA . VAL A 1 91 ? 3.039 -1.818 7.097 1.00 87.00 91 VAL A CA 1
ATOM 681 C C . VAL A 1 91 ? 3.304 -3.316 7.293 1.00 87.00 91 VAL A C 1
ATOM 683 O O . VAL A 1 91 ? 3.455 -3.761 8.424 1.00 87.00 91 VAL A O 1
ATOM 686 N N . ALA A 1 92 ? 3.416 -4.111 6.220 1.00 84.38 92 ALA A N 1
ATOM 687 C CA . ALA A 1 92 ? 3.582 -5.566 6.318 1.00 84.38 92 ALA A CA 1
ATOM 688 C C . ALA A 1 92 ? 4.784 -5.994 7.182 1.00 84.38 92 ALA A C 1
ATOM 690 O O . ALA A 1 92 ? 4.687 -6.963 7.927 1.00 84.38 92 ALA A O 1
ATOM 691 N N . LEU A 1 93 ? 5.892 -5.242 7.152 1.00 80.44 93 LEU A N 1
ATOM 692 C CA . LEU A 1 93 ? 7.052 -5.515 8.014 1.00 80.44 93 LEU A CA 1
ATOM 693 C C . LEU A 1 93 ? 6.745 -5.329 9.504 1.00 80.44 93 LEU A C 1
ATOM 695 O O . LEU A 1 93 ? 7.317 -6.014 10.344 1.00 80.44 93 LEU A O 1
ATOM 699 N N . GLN A 1 94 ? 5.832 -4.419 9.838 1.00 80.50 94 GLN A N 1
ATOM 700 C CA . GLN A 1 94 ? 5.418 -4.164 11.218 1.00 80.50 94 GLN A CA 1
ATOM 701 C C . GLN A 1 94 ? 4.494 -5.276 11.741 1.00 80.50 94 GLN A C 1
ATOM 703 O O . GLN A 1 94 ? 4.343 -5.426 12.949 1.00 80.50 94 GLN A O 1
ATOM 708 N N . PHE A 1 95 ? 3.948 -6.098 10.837 1.00 82.50 95 PHE A N 1
ATOM 709 C CA . PHE A 1 95 ? 3.184 -7.310 11.131 1.00 82.50 95 PHE A CA 1
ATOM 710 C C . PHE A 1 95 ? 4.009 -8.600 11.049 1.00 82.50 95 PHE A C 1
ATOM 712 O O . PHE A 1 95 ? 3.441 -9.688 11.107 1.00 82.50 95 PHE A O 1
ATOM 719 N N . ALA A 1 96 ? 5.340 -8.508 10.942 1.00 81.38 96 ALA A N 1
ATOM 720 C CA . ALA A 1 96 ? 6.205 -9.688 10.998 1.00 81.38 96 ALA A CA 1
ATOM 721 C C . ALA A 1 96 ? 6.074 -10.448 12.333 1.00 81.38 96 ALA A C 1
ATOM 723 O O . ALA A 1 96 ? 6.292 -11.656 12.375 1.00 81.38 96 ALA A O 1
ATOM 724 N N . ASP A 1 97 ? 5.692 -9.747 13.405 1.00 85.88 97 ASP A N 1
ATOM 725 C CA . ASP A 1 97 ? 5.385 -10.327 14.710 1.00 85.88 97 ASP A CA 1
ATOM 726 C C . ASP A 1 97 ? 3.857 -10.356 14.928 1.00 85.88 97 ASP A C 1
ATOM 728 O O . ASP A 1 97 ? 3.260 -9.312 15.222 1.00 85.88 97 ASP A O 1
ATOM 732 N N . PRO A 1 98 ? 3.196 -11.523 14.784 1.00 81.31 98 PRO A N 1
ATOM 733 C CA . PRO A 1 98 ? 1.741 -11.631 14.857 1.00 81.31 98 PRO A CA 1
ATOM 734 C C . PRO A 1 98 ? 1.182 -11.266 16.237 1.00 81.31 98 PRO A C 1
ATOM 736 O O . PRO A 1 98 ? 0.041 -10.817 16.335 1.00 81.31 98 PRO A O 1
ATOM 739 N N . LEU A 1 99 ? 1.979 -11.407 17.302 1.00 84.81 99 LEU A N 1
ATOM 740 C CA . LEU A 1 99 ? 1.544 -11.126 18.672 1.00 84.81 99 LEU A CA 1
ATOM 741 C C . LEU A 1 99 ? 1.371 -9.625 18.936 1.00 84.81 99 LEU A C 1
ATOM 743 O O . LEU A 1 99 ? 0.606 -9.245 19.816 1.00 84.81 99 LEU A O 1
ATOM 747 N N . LYS A 1 100 ? 2.043 -8.769 18.156 1.00 87.75 100 LYS A N 1
ATOM 748 C CA . LYS A 1 100 ? 1.990 -7.304 18.301 1.00 87.75 100 LYS A CA 1
ATOM 749 C C . LYS A 1 100 ? 1.028 -6.629 17.331 1.00 87.75 100 LYS A C 1
ATOM 751 O O . LYS A 1 100 ? 0.818 -5.421 17.423 1.00 87.75 100 LYS A O 1
ATOM 756 N N . VAL A 1 101 ? 0.435 -7.387 16.407 1.00 88.69 101 VAL A N 1
ATOM 757 C CA . VAL A 1 101 ? -0.498 -6.870 15.394 1.00 88.69 101 VAL A CA 1
ATOM 758 C C . VAL A 1 101 ? -1.671 -6.150 16.058 1.00 88.69 101 VAL A C 1
ATOM 760 O O . VAL A 1 101 ? -1.995 -5.027 15.681 1.00 88.69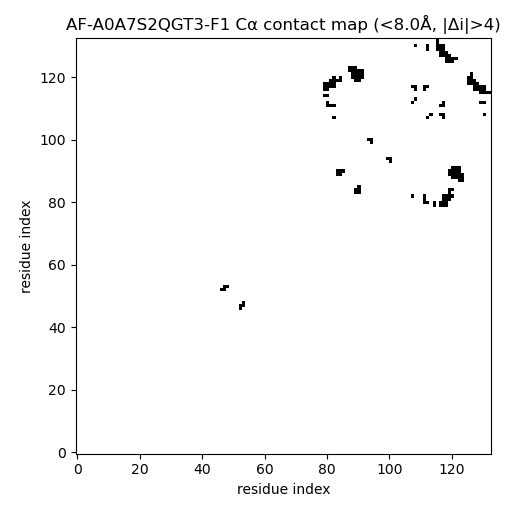 101 VAL A O 1
ATOM 763 N N . SER A 1 102 ? -2.285 -6.773 17.066 1.00 88.81 102 SER A N 1
ATOM 764 C CA . SER A 1 102 ? -3.444 -6.222 17.778 1.00 88.81 102 SER A CA 1
ATOM 765 C C . SER A 1 102 ? -3.094 -4.961 18.569 1.00 88.81 102 SER A C 1
ATOM 767 O O . SER A 1 102 ? -3.823 -3.976 18.504 1.00 88.81 102 SER A O 1
ATOM 769 N N . GLU A 1 103 ? -1.956 -4.957 19.264 1.00 91.25 103 GLU A N 1
ATOM 770 C CA . GLU A 1 103 ? -1.471 -3.795 20.015 1.00 91.25 103 GLU A CA 1
ATOM 771 C C . GLU A 1 103 ? -1.184 -2.606 19.085 1.00 91.25 103 GLU A C 1
ATOM 773 O O . GLU A 1 103 ? -1.588 -1.477 19.368 1.00 91.25 103 GLU A O 1
ATOM 778 N N . ARG A 1 104 ? -0.565 -2.864 17.926 1.00 89.38 104 ARG A N 1
ATOM 779 C CA . ARG A 1 104 ? -0.308 -1.847 16.896 1.00 89.38 104 ARG A CA 1
ATOM 780 C C . ARG A 1 104 ? -1.585 -1.319 16.261 1.00 89.38 104 ARG A C 1
ATOM 782 O O . ARG A 1 104 ? -1.716 -0.109 16.108 1.00 89.38 104 ARG A O 1
ATOM 789 N N . LEU A 1 105 ? -2.545 -2.189 15.958 1.00 90.25 105 LEU A N 1
ATOM 790 C CA . LEU A 1 105 ? -3.857 -1.764 15.474 1.00 90.25 105 LEU A CA 1
ATOM 791 C C . LEU A 1 105 ? -4.583 -0.901 16.511 1.00 90.25 105 LEU A C 1
ATOM 793 O O . LEU A 1 105 ? -5.148 0.122 16.145 1.00 90.25 105 LEU A O 1
ATOM 797 N N . ALA A 1 106 ? -4.514 -1.247 17.799 1.00 90.00 106 ALA A N 1
ATOM 798 C CA . ALA A 1 106 ? -5.095 -0.443 18.874 1.00 90.00 106 ALA A CA 1
ATOM 799 C C . ALA A 1 106 ? -4.374 0.904 19.071 1.00 90.00 106 ALA A C 1
ATOM 801 O O . ALA A 1 106 ? -4.987 1.891 19.484 1.00 90.00 106 ALA A O 1
ATOM 802 N N . GLN A 1 107 ? -3.068 0.964 18.799 1.00 91.75 107 GLN A N 1
ATOM 803 C CA . GLN A 1 107 ? -2.318 2.218 18.777 1.00 91.75 107 GLN A CA 1
ATOM 804 C C . GLN A 1 107 ? -2.764 3.097 17.599 1.00 91.75 107 GLN A C 1
ATOM 806 O O . GLN A 1 107 ? -3.109 4.260 17.799 1.00 91.75 107 GLN A O 1
ATOM 811 N N . TRP A 1 108 ? -2.847 2.540 16.390 1.00 92.31 108 TRP A N 1
ATOM 812 C CA . TRP A 1 108 ? -3.289 3.287 15.211 1.00 92.31 108 TRP A CA 1
ATOM 813 C C . TRP A 1 108 ? -4.756 3.682 15.260 1.00 92.31 108 TRP A C 1
ATOM 815 O O . TRP A 1 108 ? -5.095 4.763 14.797 1.00 92.31 108 TRP A O 1
ATOM 825 N N . ALA A 1 109 ? -5.617 2.874 15.875 1.00 90.50 109 ALA A N 1
ATOM 826 C CA . ALA A 1 109 ? -6.994 3.262 16.144 1.00 90.50 109 ALA A CA 1
ATOM 827 C C . ALA A 1 109 ? -7.039 4.561 16.961 1.00 90.50 109 ALA A C 1
ATOM 829 O O . ALA A 1 109 ? -7.789 5.467 16.625 1.00 90.50 109 ALA A O 1
ATOM 830 N N . ARG A 1 110 ? -6.174 4.708 17.973 1.00 90.19 110 ARG A N 1
ATOM 831 C CA . ARG A 1 110 ? -6.093 5.929 18.790 1.00 90.19 110 ARG A CA 1
ATOM 832 C C . ARG A 1 110 ? -5.466 7.115 18.053 1.00 90.19 110 ARG A C 1
ATOM 834 O O . ARG A 1 110 ? -5.912 8.243 18.238 1.00 90.19 110 ARG A O 1
ATOM 841 N N . GLU A 1 111 ? -4.439 6.873 17.242 1.00 91.06 111 GLU A N 1
ATOM 842 C CA . GLU A 1 111 ? -3.697 7.930 16.536 1.00 91.06 111 GLU A CA 1
ATOM 843 C C . GLU A 1 111 ? -4.407 8.413 15.264 1.00 91.06 111 GLU A C 1
ATOM 845 O O . GLU A 1 111 ? -4.527 9.615 15.031 1.00 91.06 111 GLU A O 1
ATOM 850 N N . TYR A 1 112 ? -4.896 7.475 14.455 1.00 89.06 112 TYR A N 1
ATOM 851 C CA . TYR A 1 112 ? -5.455 7.710 13.125 1.00 89.06 112 TYR A CA 1
ATOM 852 C C . TYR A 1 112 ? -6.958 7.456 13.062 1.00 89.06 112 TYR A C 1
ATOM 854 O O . TYR A 1 112 ? -7.614 7.997 12.190 1.00 89.06 112 TYR A O 1
ATOM 862 N N . GLY A 1 113 ? -7.547 6.693 13.979 1.00 84.56 113 GLY A N 1
ATOM 863 C CA . GLY A 1 113 ? -8.956 6.314 13.888 1.00 84.56 113 GLY A CA 1
ATOM 864 C C . GLY A 1 113 ? -9.970 7.430 14.137 1.00 84.56 113 GLY A C 1
ATOM 865 O O . GLY A 1 113 ? -11.146 7.109 14.088 1.00 84.56 113 GLY A O 1
ATOM 866 N N . ARG A 1 114 ? -9.583 8.698 14.381 1.00 79.88 114 ARG A N 1
ATOM 867 C CA . ARG A 1 114 ? -10.480 9.809 14.801 1.00 79.88 114 ARG A CA 1
ATOM 868 C C . ARG A 1 114 ? -11.804 9.913 14.033 1.00 79.88 114 ARG A C 1
ATOM 870 O O . ARG A 1 114 ? -12.807 10.270 14.638 1.00 79.88 114 ARG A O 1
ATOM 877 N N . ASP A 1 115 ? -11.809 9.566 12.750 1.00 82.25 115 ASP A N 1
ATOM 878 C CA . ASP A 1 115 ? -12.994 9.604 11.883 1.00 82.25 115 ASP A CA 1
ATOM 879 C C . ASP A 1 115 ? -13.789 8.278 11.866 1.00 82.25 115 ASP A C 1
ATOM 881 O O . ASP A 1 115 ? -14.578 8.018 10.960 1.00 82.25 115 ASP A O 1
ATOM 885 N N . GLY A 1 116 ? -13.559 7.396 12.844 1.00 86.19 116 GLY A N 1
ATOM 886 C CA . GLY A 1 116 ? -14.160 6.062 12.948 1.00 86.19 116 GLY A CA 1
ATOM 887 C C . GLY A 1 116 ? -13.546 5.011 12.022 1.00 86.19 116 GLY A C 1
ATOM 888 O O . GLY A 1 116 ? -13.923 3.844 12.079 1.00 86.19 116 GLY A O 1
ATOM 889 N N . ALA A 1 117 ? -12.589 5.380 11.172 1.00 89.50 117 ALA A N 1
ATOM 890 C CA . ALA A 1 117 ? -11.870 4.437 10.328 1.00 89.50 117 ALA A CA 1
ATOM 891 C C . ALA A 1 117 ? -10.485 4.966 9.956 1.00 89.50 117 ALA A C 1
ATOM 893 O O . ALA A 1 117 ? -10.272 6.172 9.843 1.00 89.50 117 ALA A O 1
ATOM 894 N N . PHE A 1 118 ? -9.553 4.048 9.723 1.00 91.00 118 PHE A N 1
ATOM 895 C CA . PHE A 1 118 ? -8.225 4.359 9.208 1.00 91.00 118 PHE A CA 1
ATOM 896 C C . PHE A 1 118 ? -7.798 3.334 8.160 1.00 91.00 118 PHE A C 1
ATOM 898 O O . PHE A 1 118 ? -8.283 2.200 8.112 1.00 91.00 118 PHE A O 1
ATOM 905 N N . GLU A 1 119 ? -6.874 3.742 7.301 1.00 91.62 119 GLU A N 1
ATOM 906 C CA . GLU A 1 119 ? -6.369 2.920 6.209 1.00 91.62 119 GLU A CA 1
ATOM 907 C C . GLU A 1 119 ? -4.894 2.579 6.394 1.00 91.62 119 GLU A C 1
ATOM 909 O O . GLU A 1 119 ? -4.079 3.422 6.765 1.00 91.62 119 GLU A O 1
ATOM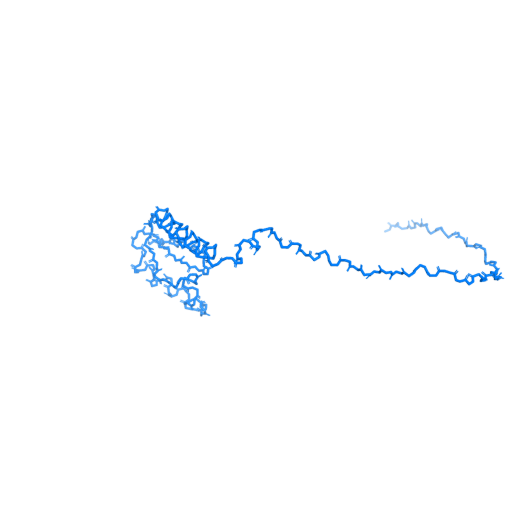 914 N N . PHE A 1 120 ? -4.519 1.357 6.032 1.00 90.94 120 PHE A N 1
ATOM 915 C CA . PHE A 1 120 ? -3.126 0.960 5.897 1.00 90.94 120 PHE A CA 1
ATOM 916 C C . PHE A 1 120 ? -2.935 0.007 4.717 1.00 90.94 120 PHE A C 1
ATOM 918 O O . PHE A 1 120 ? -3.862 -0.644 4.238 1.00 90.94 120 PHE A O 1
ATOM 925 N N . ASP A 1 121 ? -1.707 -0.048 4.213 1.00 89.06 121 ASP A N 1
ATOM 926 C CA . ASP A 1 121 ? -1.329 -0.929 3.111 1.00 89.06 121 ASP A CA 1
ATOM 927 C C . ASP A 1 121 ? -0.602 -2.159 3.666 1.00 89.06 121 ASP A C 1
ATOM 929 O O . ASP A 1 121 ? 0.277 -2.025 4.515 1.00 89.06 121 ASP A O 1
ATOM 933 N N . ILE A 1 122 ? -0.952 -3.356 3.209 1.00 88.69 122 ILE A N 1
ATOM 934 C CA . ILE A 1 122 ? -0.221 -4.589 3.497 1.00 88.69 122 ILE A CA 1
ATOM 935 C C . ILE A 1 122 ? 0.183 -5.209 2.166 1.00 88.69 122 ILE A C 1
ATOM 937 O O . ILE A 1 122 ? -0.667 -5.723 1.438 1.00 88.69 122 ILE A O 1
ATOM 941 N N . ALA A 1 123 ? 1.481 -5.197 1.859 1.00 87.38 123 ALA A N 1
ATOM 942 C CA . ALA A 1 123 ? 2.028 -5.830 0.657 1.00 87.38 123 ALA A CA 1
ATOM 943 C C . ALA A 1 123 ? 1.294 -5.421 -0.641 1.00 87.38 123 ALA A C 1
ATOM 945 O O . ALA A 1 123 ? 0.983 -6.254 -1.495 1.00 87.38 123 ALA A O 1
ATOM 946 N N . GLY A 1 124 ? 0.959 -4.136 -0.769 1.00 80.94 124 GLY A N 1
ATOM 947 C CA . GLY A 1 124 ? 0.272 -3.560 -1.923 1.00 80.94 124 GLY A CA 1
ATOM 948 C C . GLY A 1 124 ? -1.249 -3.711 -1.893 1.00 80.94 124 GLY A C 1
ATOM 949 O O . GLY A 1 124 ? -1.916 -3.306 -2.850 1.00 80.94 124 GLY A O 1
ATOM 950 N N . ARG A 1 125 ? -1.815 -4.296 -0.829 1.00 82.50 125 ARG A N 1
ATOM 951 C CA . ARG A 1 125 ? -3.261 -4.366 -0.601 1.00 82.50 125 ARG A CA 1
ATOM 952 C C . ARG A 1 125 ? -3.688 -3.302 0.396 1.00 82.50 125 ARG A C 1
ATOM 954 O O . ARG A 1 125 ? -3.177 -3.235 1.507 1.00 82.50 125 ARG A O 1
ATOM 961 N N . ARG A 1 126 ? -4.687 -2.519 0.006 1.00 86.12 126 ARG A N 1
ATOM 962 C CA . ARG A 1 126 ? -5.337 -1.522 0.854 1.00 86.12 126 ARG A CA 1
ATOM 963 C C . ARG A 1 126 ? -6.294 -2.207 1.827 1.00 86.12 126 ARG A C 1
ATOM 965 O O . ARG A 1 126 ? -7.197 -2.917 1.388 1.00 86.12 126 ARG A O 1
ATOM 972 N N . VAL A 1 127 ? -6.107 -1.971 3.119 1.00 89.38 127 VAL A N 1
ATOM 973 C CA . VAL A 1 127 ? -6.983 -2.443 4.193 1.00 89.38 127 VAL A CA 1
ATOM 974 C C . VAL A 1 127 ? -7.549 -1.228 4.914 1.00 89.38 127 VAL A C 1
ATOM 976 O O . VAL A 1 127 ? -6.810 -0.319 5.285 1.00 89.38 127 VAL A O 1
ATOM 979 N N . VAL A 1 128 ? -8.868 -1.212 5.091 1.00 90.06 128 VAL A N 1
ATOM 980 C CA . VAL A 1 128 ? -9.569 -0.201 5.886 1.00 90.06 128 VAL A CA 1
ATOM 981 C C . VAL A 1 128 ? -10.041 -0.884 7.160 1.00 90.06 128 VAL A C 1
ATOM 983 O O . VAL A 1 128 ? -10.765 -1.877 7.089 1.00 90.06 128 VAL A O 1
ATOM 986 N N . ALA A 1 129 ? -9.602 -0.378 8.307 1.00 89.94 129 ALA A N 1
ATOM 987 C CA . ALA A 1 129 ? -10.083 -0.813 9.607 1.00 89.94 129 ALA A CA 1
ATOM 988 C C . ALA A 1 129 ? -11.103 0.202 10.120 1.00 89.94 129 ALA A C 1
ATOM 990 O O . ALA A 1 129 ? -10.812 1.396 10.186 1.00 89.94 129 ALA A O 1
ATOM 991 N N . CYS A 1 130 ? -12.290 -0.286 10.472 1.00 89.50 130 CYS A N 1
ATOM 992 C CA . CYS A 1 130 ? -13.309 0.504 11.151 1.00 89.50 130 CYS A CA 1
ATOM 993 C C . CYS A 1 130 ? -13.113 0.367 12.663 1.00 89.50 130 CYS A C 1
ATOM 995 O O . CYS A 1 130 ? -12.973 -0.748 13.169 1.00 89.50 130 CYS A O 1
ATOM 997 N N . CYS A 1 131 ? -13.112 1.493 13.363 1.00 86.00 131 CYS A N 1
ATOM 998 C CA . CYS A 1 131 ? -13.117 1.561 14.815 1.00 86.00 131 CYS A CA 1
ATOM 999 C C . CYS A 1 131 ? -14.560 1.788 15.270 1.00 86.00 131 CYS A C 1
ATOM 1001 O O . CYS A 1 131 ? -15.165 2.799 14.916 1.00 86.00 131 CYS A O 1
ATOM 1003 N N . ASP A 1 132 ? -15.096 0.843 16.031 1.00 78.62 132 ASP A N 1
ATOM 1004 C CA . ASP A 1 132 ? -16.292 1.046 16.848 1.00 78.62 132 ASP A CA 1
ATOM 1005 C C . ASP A 1 132 ? -15.815 1.481 18.243 1.00 78.62 132 ASP A C 1
ATOM 1007 O O . ASP A 1 132 ? -14.841 0.909 18.750 1.00 78.62 132 ASP A O 1
ATOM 1011 N N . TRP A 1 133 ? -16.413 2.533 18.801 1.00 61.31 133 TRP A N 1
ATOM 1012 C CA . TRP A 1 133 ? -15.975 3.186 20.040 1.00 61.31 133 TRP A CA 1
ATOM 1013 C C . TRP A 1 133 ? -17.043 3.088 21.119 1.00 61.31 133 TRP A C 1
ATOM 1015 O O . TRP A 1 133 ? -18.198 3.475 20.830 1.00 61.31 133 TRP A O 1
#

Secondary structure (DSSP, 8-state):
---------------------------------------PPPTHHHHTTSHHHHHHHHHHHHHHHHHHHHHHHHH----SPBPP-BTTTBTGGGGSSGGGHHHHHHHHHHHHGGGSEEEEEETTEEEEEEPP-

Sequence (133 aa):
KAVRDSARVTAPPPHSDHPAERPTARRPAMSSRGQLKLWSPPAGLQALASPQAVVAVVAGGAVLLSYLRRLRASLWLDRFPRVPGLPMLGVALQFADPLKVSERLAQWAREYGRDGAFEFDIAGRRVVACCDW